Protein AF-W6N5J7-F1 (afdb_monomer)

Radius of gyration: 13.65 Å; Cα contacts (8 Å, |Δi|>4): 31; chains: 1; bounding box: 32×17×38 Å

Secondary structure (DSSP, 8-state):
---HHHHHHHHHHHHHHHHHHHHHHS-TTSHHHHHHHHHHHHHHHHHHHHHHHHHTT-

Mean predicted aligned error: 3.98 Å

Foldseek 3Di:
DDDLVRLVVVLVVLVVVLVVCCVVVVDCPPPVNVVSVVVSVVSVVVSVVVVVVVVVVD

Structure (mmCIF, N/CA/C/O backbone):
data_AF-W6N5J7-F1
#
_entry.id   AF-W6N5J7-F1
#
loop_
_atom_site.group_PDB
_atom_site.id
_atom_site.type_symbol
_atom_site.label_atom_id
_atom_site.label_alt_id
_atom_site.label_comp_id
_atom_site.label_asym_id
_atom_site.label_entity_id
_atom_site.label_seq_id
_atom_site.pdbx_PDB_ins_code
_atom_site.Cartn_x
_atom_site.Cartn_y
_atom_site.Cartn_z
_atom_site.occ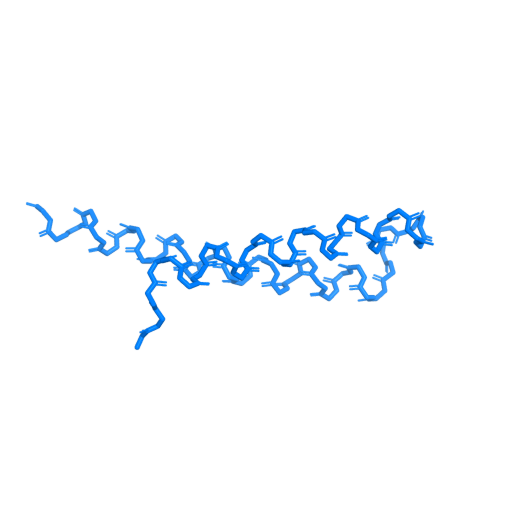upancy
_atom_site.B_iso_or_equiv
_atom_site.auth_seq_id
_atom_site.auth_comp_id
_atom_site.auth_asym_id
_atom_site.auth_atom_id
_atom_site.pdbx_PDB_model_n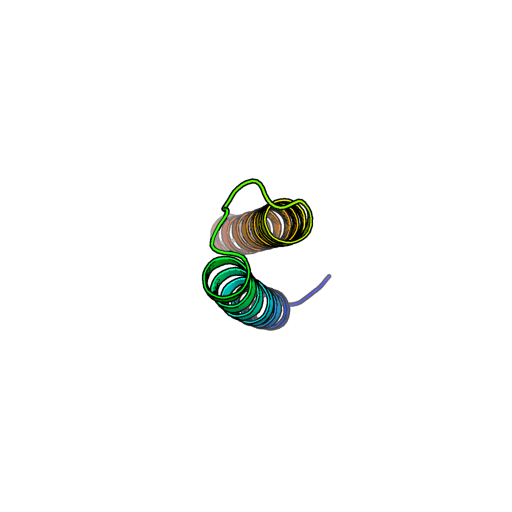um
ATOM 1 N N . MET A 1 1 ? -18.253 0.184 6.759 1.00 61.94 1 MET A N 1
ATOM 2 C CA . MET A 1 1 ? -16.882 0.637 7.076 1.00 61.94 1 MET A CA 1
ATOM 3 C C . MET A 1 1 ? -16.019 -0.599 7.136 1.00 61.94 1 MET A C 1
ATOM 5 O O . MET A 1 1 ? -16.495 -1.576 7.702 1.00 61.94 1 MET A O 1
ATOM 9 N N . LYS A 1 2 ? -14.826 -0.574 6.532 1.00 76.19 2 LYS A N 1
ATOM 10 C CA . LYS A 1 2 ? -13.854 -1.649 6.741 1.00 76.19 2 LYS A CA 1
ATOM 11 C C . LYS A 1 2 ? -13.429 -1.665 8.209 1.00 76.19 2 LYS A C 1
ATOM 13 O O . LYS A 1 2 ? -13.336 -0.603 8.830 1.00 76.19 2 LYS A O 1
ATOM 18 N N . GLY A 1 3 ? -13.216 -2.852 8.763 1.00 87.75 3 GLY A N 1
ATOM 19 C CA . GLY A 1 3 ? -12.662 -3.003 10.109 1.00 87.75 3 GLY A CA 1
ATOM 20 C C . GLY A 1 3 ? -11.178 -2.621 10.150 1.00 87.75 3 GLY A C 1
ATOM 21 O O . GLY A 1 3 ? -10.497 -2.667 9.127 1.00 87.75 3 GLY A O 1
ATOM 22 N N . ILE A 1 4 ? -10.651 -2.282 11.332 1.00 92.56 4 ILE A N 1
ATOM 23 C CA . ILE A 1 4 ? -9.215 -1.981 11.511 1.00 92.56 4 ILE A CA 1
ATOM 24 C C . ILE A 1 4 ? -8.335 -3.133 10.997 1.00 92.56 4 ILE A C 1
ATOM 26 O O . ILE A 1 4 ? -7.337 -2.889 10.321 1.00 92.56 4 ILE A O 1
ATOM 30 N N . GLU A 1 5 ? -8.730 -4.380 11.260 1.00 93.00 5 GLU A N 1
ATOM 31 C CA . GLU A 1 5 ? -8.015 -5.577 10.800 1.00 93.00 5 GLU A CA 1
ATOM 32 C C . GLU A 1 5 ? -7.973 -5.690 9.269 1.00 93.00 5 GLU A C 1
ATOM 34 O O . GLU A 1 5 ? -6.935 -6.017 8.697 1.00 93.00 5 GLU A O 1
ATOM 39 N N . GLU A 1 6 ? -9.071 -5.360 8.586 1.00 94.81 6 GLU A N 1
ATOM 40 C CA . GLU A 1 6 ? -9.136 -5.388 7.120 1.00 94.81 6 GLU A CA 1
ATOM 41 C C . GLU A 1 6 ? -8.197 -4.348 6.500 1.00 94.81 6 GLU A C 1
ATOM 43 O O . GLU A 1 6 ? -7.499 -4.635 5.527 1.00 94.81 6 GLU A O 1
ATOM 48 N N . VAL A 1 7 ? -8.136 -3.153 7.095 1.00 96.06 7 VAL A N 1
ATOM 49 C CA . VAL A 1 7 ? -7.231 -2.084 6.654 1.00 96.06 7 VAL A CA 1
ATOM 50 C C . VAL A 1 7 ? -5.768 -2.466 6.901 1.00 96.06 7 VAL A C 1
ATOM 52 O O . VAL A 1 7 ? -4.919 -2.217 6.046 1.00 96.06 7 VAL A O 1
ATOM 55 N N . LEU A 1 8 ? -5.456 -3.128 8.021 1.00 96.31 8 LEU A N 1
ATOM 56 C CA . LEU A 1 8 ? -4.110 -3.642 8.298 1.00 96.31 8 LEU A CA 1
ATOM 57 C C . LEU A 1 8 ? -3.670 -4.704 7.281 1.00 96.31 8 LEU A C 1
ATOM 59 O O . LEU A 1 8 ? -2.541 -4.652 6.790 1.00 96.31 8 LEU A O 1
ATOM 63 N N . LEU A 1 9 ? -4.556 -5.634 6.916 1.00 97.50 9 LEU A N 1
ATOM 64 C CA . LEU A 1 9 ? -4.271 -6.635 5.883 1.00 97.50 9 LEU A CA 1
ATOM 65 C C . LEU A 1 9 ? -3.989 -5.987 4.520 1.00 97.50 9 LEU A C 1
ATOM 67 O O . LEU A 1 9 ? -3.093 -6.418 3.791 1.00 97.50 9 LEU A O 1
ATOM 71 N N . GLU A 1 10 ? -4.728 -4.935 4.175 1.00 97.81 10 GLU A N 1
ATOM 72 C CA . GLU A 1 10 ? -4.529 -4.193 2.931 1.00 97.81 10 GLU A CA 1
ATOM 73 C C . GLU A 1 10 ? -3.202 -3.420 2.917 1.00 97.81 10 GLU A C 1
ATOM 75 O O . GLU A 1 10 ? -2.486 -3.466 1.913 1.00 97.81 10 GLU A O 1
ATOM 80 N N . ILE A 1 11 ? -2.820 -2.800 4.042 1.00 98.38 11 ILE A N 1
ATOM 81 C CA . ILE A 1 11 ? -1.501 -2.170 4.225 1.00 98.38 11 ILE A CA 1
ATOM 82 C C . ILE A 1 11 ? -0.389 -3.186 3.967 1.00 98.38 11 ILE A C 1
ATOM 84 O O . ILE A 1 11 ? 0.534 -2.909 3.201 1.00 98.38 11 ILE A O 1
ATOM 88 N N . GLU A 1 12 ? -0.478 -4.372 4.566 1.00 98.50 12 GLU A N 1
ATOM 89 C CA . GLU A 1 12 ? 0.557 -5.399 4.436 1.00 98.50 12 GLU A CA 1
ATOM 90 C C . GLU A 1 12 ? 0.691 -5.941 3.012 1.00 98.50 12 GLU A C 1
ATOM 92 O O . GLU A 1 12 ? 1.804 -6.131 2.501 1.00 98.50 12 GLU A O 1
ATOM 97 N N . LYS A 1 13 ? -0.441 -6.120 2.328 1.00 98.50 13 LYS A N 1
ATOM 98 C CA . LYS A 1 13 ? -0.468 -6.521 0.922 1.00 98.50 13 LYS A CA 1
ATOM 99 C C . LYS A 1 13 ? 0.199 -5.473 0.027 1.00 98.50 13 LYS A C 1
ATOM 101 O O . LYS A 1 13 ? 1.091 -5.820 -0.748 1.00 98.50 13 LYS A O 1
ATOM 106 N N . LEU A 1 14 ? -0.193 -4.204 0.159 1.00 98.56 14 LEU A N 1
ATOM 107 C CA . LEU A 1 14 ? 0.349 -3.102 -0.643 1.00 98.56 14 LEU A CA 1
ATOM 108 C C . LEU A 1 14 ? 1.830 -2.851 -0.340 1.00 98.56 14 LEU A C 1
ATOM 110 O O . LEU A 1 14 ? 2.613 -2.614 -1.257 1.00 98.56 14 LEU A O 1
ATOM 114 N N . ARG A 1 15 ? 2.248 -2.980 0.924 1.00 98.50 15 ARG A N 1
ATOM 115 C CA . ARG A 1 15 ? 3.655 -2.897 1.335 1.00 98.50 15 ARG A CA 1
ATOM 116 C C . ARG A 1 15 ? 4.499 -3.967 0.646 1.00 98.50 15 ARG A C 1
ATOM 118 O O . ARG A 1 15 ? 5.538 -3.657 0.065 1.00 98.50 15 ARG A O 1
ATOM 125 N N . SER A 1 16 ? 4.040 -5.216 0.682 1.00 98.50 16 SER A N 1
ATOM 126 C CA . SER A 1 16 ? 4.733 -6.344 0.051 1.00 98.50 16 SER A CA 1
ATOM 127 C C . SER A 1 16 ? 4.829 -6.175 -1.467 1.00 98.50 16 SER A C 1
ATOM 129 O O . SER A 1 16 ? 5.874 -6.426 -2.069 1.00 98.50 16 SER A O 1
ATOM 131 N N . GLU A 1 17 ? 3.754 -5.699 -2.093 1.00 98.25 17 GLU A N 1
ATOM 132 C CA . GLU A 1 17 ? 3.725 -5.402 -3.521 1.00 98.25 17 GLU A CA 1
ATOM 133 C C . GLU A 1 17 ? 4.668 -4.255 -3.903 1.00 98.25 17 GLU A C 1
ATOM 135 O O . GLU A 1 17 ? 5.404 -4.376 -4.886 1.00 98.25 17 GLU A O 1
ATOM 140 N N . LEU A 1 18 ? 4.714 -3.187 -3.105 1.00 98.06 18 LEU A N 1
ATOM 141 C CA . LEU A 1 18 ? 5.615 -2.060 -3.322 1.00 98.06 18 LEU A CA 1
ATOM 142 C C . LEU A 1 18 ? 7.079 -2.510 -3.281 1.00 98.06 18 LEU A C 1
ATOM 144 O O . LEU A 1 18 ? 7.834 -2.204 -4.203 1.00 98.06 18 LEU A O 1
ATOM 148 N N . TYR A 1 19 ? 7.475 -3.295 -2.273 1.00 97.75 19 TYR A N 1
ATOM 149 C CA . TYR A 1 19 ? 8.832 -3.849 -2.195 1.00 97.75 19 TYR A CA 1
ATOM 150 C C . TYR A 1 19 ? 9.167 -4.727 -3.402 1.00 97.75 19 TYR A C 1
ATOM 152 O O . TYR A 1 19 ? 10.253 -4.607 -3.971 1.00 97.75 19 TYR A O 1
ATOM 160 N N . ARG A 1 20 ? 8.228 -5.577 -3.837 1.00 98.00 20 ARG A N 1
ATOM 161 C CA . ARG A 1 20 ? 8.403 -6.401 -5.039 1.00 98.00 20 ARG A 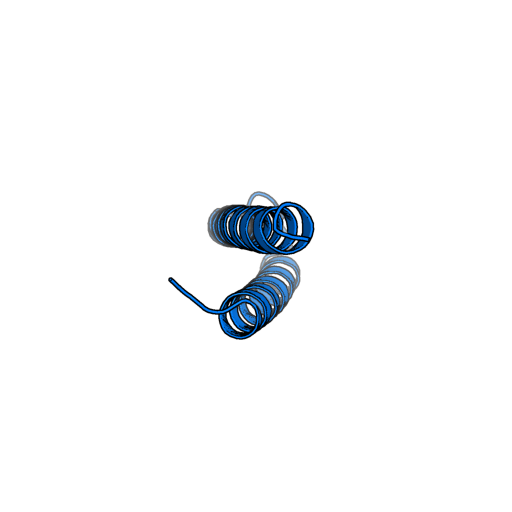CA 1
ATOM 162 C C . ARG A 1 20 ? 8.638 -5.538 -6.281 1.00 98.00 20 ARG A C 1
ATOM 164 O O . ARG A 1 20 ? 9.538 -5.841 -7.060 1.00 98.00 20 ARG A O 1
ATOM 171 N N . LEU A 1 21 ? 7.854 -4.475 -6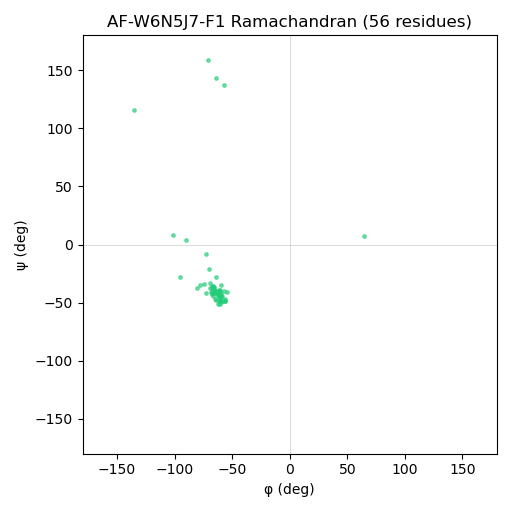.470 1.00 97.62 21 LEU A N 1
ATOM 172 C CA . LEU A 1 21 ? 7.986 -3.579 -7.621 1.00 97.62 21 LEU A CA 1
AT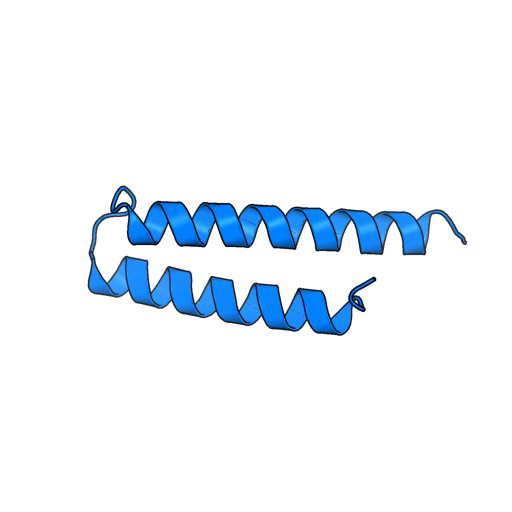OM 173 C C . LEU A 1 21 ? 9.292 -2.781 -7.581 1.00 97.62 21 LEU A C 1
ATOM 175 O O . LEU A 1 21 ? 9.972 -2.706 -8.599 1.00 97.62 21 LEU A O 1
ATOM 179 N N . ILE A 1 22 ? 9.686 -2.256 -6.419 1.00 96.81 22 ILE A N 1
ATOM 180 C CA . ILE A 1 22 ? 10.962 -1.545 -6.245 1.00 96.81 22 ILE A CA 1
ATOM 181 C C . ILE A 1 22 ? 12.134 -2.455 -6.630 1.00 96.81 22 ILE A C 1
ATOM 183 O O . ILE A 1 22 ? 12.975 -2.064 -7.441 1.00 96.81 22 ILE A O 1
ATOM 187 N N . ASN A 1 23 ? 12.145 -3.687 -6.115 1.00 96.75 23 ASN A N 1
ATOM 188 C CA . ASN A 1 23 ? 13.199 -4.661 -6.399 1.00 96.75 23 ASN A CA 1
ATOM 189 C C . ASN A 1 23 ? 13.199 -5.115 -7.866 1.00 96.75 23 ASN A C 1
ATOM 191 O O . ASN A 1 23 ? 14.260 -5.343 -8.437 1.00 96.75 23 ASN A O 1
ATOM 195 N N . SER A 1 24 ? 12.022 -5.241 -8.488 1.00 96.81 24 SER A N 1
ATOM 196 C CA . SER A 1 24 ? 11.903 -5.687 -9.879 1.00 96.81 24 SER A CA 1
ATOM 197 C C . SER A 1 24 ? 12.225 -4.597 -10.899 1.00 96.81 24 SER A C 1
ATOM 199 O O . SER A 1 24 ? 12.708 -4.920 -11.982 1.00 96.81 24 SER A O 1
ATOM 201 N N . LYS A 1 25 ? 11.890 -3.336 -10.616 1.00 92.50 25 LYS A N 1
ATOM 202 C CA . LYS A 1 25 ? 12.007 -2.233 -11.581 1.00 92.50 25 LYS A CA 1
ATOM 203 C C . LYS A 1 25 ? 13.320 -1.469 -11.429 1.00 92.50 25 LYS A C 1
ATOM 205 O O . LYS A 1 25 ? 13.769 -0.859 -12.393 1.00 92.50 25 LYS A O 1
ATOM 210 N N . GLY A 1 26 ? 13.909 -1.445 -10.229 1.00 87.88 26 GLY A N 1
ATOM 211 C CA . GLY A 1 26 ? 15.142 -0.702 -9.939 1.00 87.88 26 GLY A CA 1
ATOM 212 C C . GLY A 1 26 ? 15.012 0.823 -10.067 1.00 87.88 26 GLY A C 1
ATOM 213 O O . GLY A 1 26 ? 16.008 1.535 -9.980 1.00 87.88 26 GLY A O 1
ATOM 214 N N . ASN A 1 27 ? 13.795 1.334 -10.275 1.00 90.50 27 ASN A N 1
ATOM 215 C CA . ASN A 1 27 ? 13.493 2.748 -10.448 1.00 90.50 27 ASN A CA 1
ATOM 216 C C . ASN A 1 27 ? 12.261 3.117 -9.616 1.00 90.50 27 ASN A C 1
ATOM 218 O O . ASN A 1 27 ? 11.156 2.649 -9.885 1.00 90.50 27 ASN A O 1
ATOM 222 N N . LEU A 1 28 ? 12.448 3.991 -8.627 1.00 94.56 28 LEU A N 1
ATOM 223 C CA . LEU A 1 28 ? 11.375 4.434 -7.733 1.00 94.56 28 LEU A CA 1
ATOM 224 C C . LEU A 1 28 ? 10.341 5.335 -8.421 1.00 94.56 28 LEU A C 1
ATOM 226 O O . LEU A 1 28 ? 9.223 5.461 -7.933 1.00 94.56 28 LEU A O 1
ATOM 230 N N . MET A 1 29 ? 10.705 5.955 -9.547 1.00 96.31 29 MET A N 1
ATOM 231 C CA . MET A 1 29 ? 9.804 6.793 -10.343 1.00 96.31 29 MET A CA 1
ATOM 232 C C . MET A 1 29 ? 9.044 6.002 -11.413 1.00 96.31 29 MET A C 1
ATOM 234 O O . MET A 1 29 ? 8.318 6.595 -12.213 1.00 96.31 29 MET A O 1
ATOM 238 N N . ASP A 1 30 ? 9.207 4.676 -11.458 1.00 97.88 30 ASP A N 1
ATOM 239 C CA . ASP A 1 30 ? 8.378 3.831 -12.310 1.00 97.88 30 ASP A CA 1
ATOM 240 C C . ASP A 1 30 ? 6.895 4.032 -11.960 1.00 97.88 30 ASP A C 1
ATOM 242 O O . ASP A 1 30 ? 6.517 4.131 -10.790 1.00 97.88 30 ASP A O 1
ATOM 246 N N . LYS A 1 31 ? 6.044 4.117 -12.987 1.00 97.50 31 LYS A N 1
ATOM 247 C CA . LYS A 1 31 ? 4.624 4.452 -12.813 1.00 97.50 31 LYS A CA 1
ATOM 248 C C . LYS A 1 31 ? 3.899 3.451 -11.914 1.00 97.50 31 LYS A C 1
ATOM 250 O O . LYS A 1 31 ? 3.025 3.867 -11.157 1.00 97.50 31 LYS A O 1
ATOM 255 N N . ASP A 1 32 ? 4.272 2.173 -11.966 1.00 97.56 32 ASP A N 1
ATOM 256 C CA . ASP A 1 32 ? 3.652 1.132 -11.146 1.00 97.56 32 ASP A CA 1
ATOM 257 C C . ASP A 1 32 ? 4.083 1.277 -9.681 1.00 97.56 32 ASP A C 1
ATOM 259 O O . ASP A 1 32 ? 3.251 1.198 -8.778 1.00 97.56 32 ASP A O 1
ATOM 263 N N . VAL A 1 33 ? 5.367 1.573 -9.444 1.00 98.00 33 VAL A N 1
ATOM 264 C CA . VAL A 1 33 ? 5.910 1.840 -8.100 1.00 98.00 33 VAL A CA 1
ATOM 265 C C . VAL A 1 33 ? 5.227 3.059 -7.479 1.00 98.00 33 VAL A C 1
ATOM 267 O O . VAL A 1 33 ? 4.747 2.994 -6.346 1.00 98.00 33 VAL A O 1
ATOM 270 N N . VAL A 1 34 ? 5.129 4.160 -8.231 1.00 98.25 34 VAL A N 1
ATOM 271 C CA . VAL A 1 34 ? 4.468 5.390 -7.772 1.00 98.25 34 VAL A CA 1
ATOM 272 C C . VAL A 1 34 ? 2.992 5.135 -7.477 1.00 98.25 34 VAL A C 1
ATOM 274 O O . VAL A 1 34 ? 2.494 5.577 -6.442 1.00 98.25 34 VAL A O 1
ATOM 277 N N . LYS A 1 35 ? 2.294 4.396 -8.345 1.00 98.38 35 LYS A N 1
ATOM 278 C CA . LYS A 1 35 ? 0.877 4.074 -8.158 1.00 98.38 3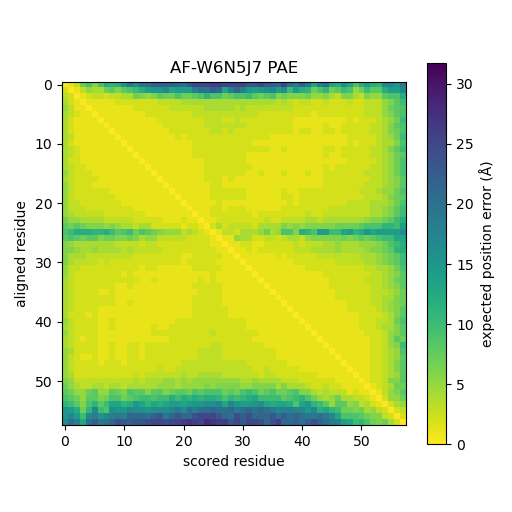5 LYS A CA 1
ATOM 279 C C . LYS A 1 35 ? 0.641 3.284 -6.869 1.00 98.38 35 LYS A C 1
ATOM 281 O O . LYS A 1 35 ? -0.184 3.702 -6.060 1.00 98.38 35 LYS A O 1
ATOM 286 N N . VAL A 1 36 ? 1.386 2.200 -6.647 1.00 98.38 36 VAL A N 1
ATOM 287 C CA . VAL A 1 36 ? 1.234 1.371 -5.437 1.00 98.38 36 VAL A CA 1
ATOM 288 C C . VAL A 1 36 ? 1.626 2.149 -4.178 1.00 98.38 36 VAL A C 1
ATOM 290 O O . VAL A 1 36 ? 0.959 2.030 -3.155 1.00 98.38 36 VAL A O 1
ATOM 293 N N . SER A 1 37 ? 2.646 3.008 -4.252 1.00 98.31 37 SER A N 1
ATOM 294 C CA . SER A 1 37 ? 3.025 3.897 -3.145 1.00 98.31 37 SER A CA 1
ATOM 295 C C . SER A 1 37 ? 1.893 4.859 -2.758 1.00 98.31 37 SER A C 1
ATOM 297 O O . SER A 1 37 ? 1.562 4.998 -1.581 1.00 98.31 37 SER A O 1
ATOM 299 N N . GLN A 1 38 ? 1.231 5.471 -3.745 1.00 98.44 38 GLN A N 1
ATOM 300 C CA . GLN A 1 38 ? 0.084 6.354 -3.504 1.00 98.44 38 GLN A CA 1
ATOM 301 C C . GLN A 1 38 ? -1.137 5.604 -2.961 1.00 98.44 38 GLN A C 1
ATOM 303 O O . GLN A 1 38 ? -1.883 6.147 -2.148 1.00 98.44 38 GLN A O 1
ATOM 308 N N . GLU A 1 39 ? -1.372 4.372 -3.411 1.00 98.31 39 GLU A N 1
ATOM 309 C CA . GLU A 1 39 ? -2.439 3.525 -2.873 1.00 98.31 39 GLU A CA 1
ATOM 310 C C . GLU A 1 39 ? -2.158 3.142 -1.416 1.00 98.31 39 GLU A C 1
ATOM 312 O O . GLU A 1 39 ? -3.040 3.301 -0.572 1.00 98.31 39 GLU A O 1
ATOM 317 N N . LEU A 1 40 ? -0.921 2.757 -1.092 1.00 98.56 40 LEU A N 1
ATOM 318 C CA . LEU A 1 40 ? -0.496 2.484 0.280 1.00 98.56 40 LEU A CA 1
ATOM 319 C C . LEU A 1 40 ? -0.687 3.707 1.191 1.00 98.56 40 LEU A C 1
ATOM 321 O O . LEU A 1 40 ? -1.226 3.569 2.288 1.00 98.56 40 LEU A O 1
ATOM 325 N N . ASP A 1 41 ? -0.315 4.906 0.735 1.00 98.56 41 ASP A N 1
ATOM 326 C CA . ASP A 1 41 ? -0.505 6.144 1.504 1.00 98.56 41 ASP A CA 1
ATOM 327 C C . ASP A 1 41 ? -1.987 6.426 1.810 1.00 98.56 41 ASP A C 1
ATOM 329 O O . ASP A 1 41 ? -2.347 6.784 2.935 1.00 98.56 41 ASP A O 1
ATOM 333 N N . ARG A 1 42 ? -2.888 6.193 0.846 1.00 98.12 42 ARG A N 1
ATOM 334 C CA . ARG A 1 42 ? -4.337 6.343 1.068 1.00 98.12 42 ARG A CA 1
ATOM 335 C C . ARG A 1 42 ? -4.845 5.413 2.167 1.00 98.12 42 ARG A C 1
ATOM 337 O O . ARG A 1 42 ? -5.566 5.875 3.051 1.00 98.12 42 ARG A O 1
ATOM 344 N N . VAL A 1 43 ? -4.450 4.141 2.136 1.00 97.75 43 VAL A N 1
ATOM 345 C CA . VAL A 1 43 ? -4.888 3.139 3.121 1.00 97.75 43 VAL A CA 1
ATOM 346 C C . VAL A 1 43 ? -4.278 3.420 4.501 1.00 97.75 43 VAL A C 1
ATOM 348 O O . VAL A 1 43 ? -4.969 3.336 5.514 1.00 97.75 43 VAL A O 1
ATOM 351 N N . LEU A 1 44 ? -3.020 3.869 4.568 1.00 98.12 44 LEU A N 1
ATOM 352 C CA . LEU A 1 44 ? -2.403 4.330 5.8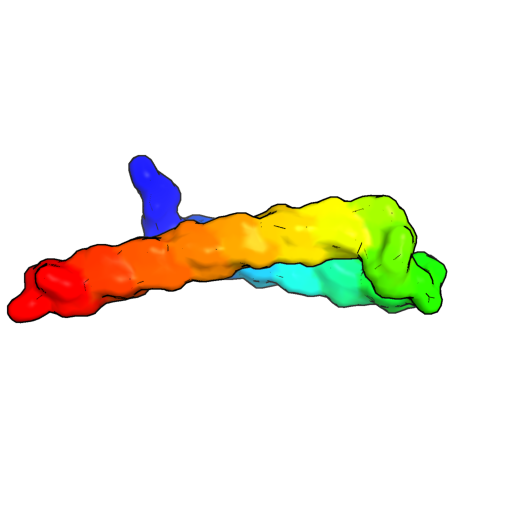19 1.00 98.12 44 LEU A CA 1
ATOM 353 C C . LEU A 1 44 ? -3.157 5.520 6.428 1.00 98.12 44 LEU A C 1
ATOM 355 O O . LEU A 1 44 ? -3.341 5.588 7.645 1.00 98.12 44 LEU A O 1
ATOM 359 N N . ASN A 1 45 ? -3.626 6.449 5.596 1.00 97.06 45 ASN A N 1
ATOM 360 C CA . ASN A 1 45 ? -4.446 7.570 6.047 1.00 97.06 45 ASN A CA 1
ATOM 361 C C . ASN A 1 45 ? -5.842 7.127 6.520 1.00 97.06 45 ASN A C 1
ATOM 363 O O . ASN A 1 45 ? -6.376 7.717 7.461 1.00 97.06 45 ASN A O 1
ATOM 367 N N . GLU A 1 46 ? -6.431 6.090 5.920 1.00 95.19 46 GLU A N 1
ATOM 368 C CA . GLU A 1 46 ? -7.668 5.468 6.412 1.00 95.19 46 GLU A CA 1
ATOM 369 C C . GLU A 1 46 ? -7.458 4.827 7.789 1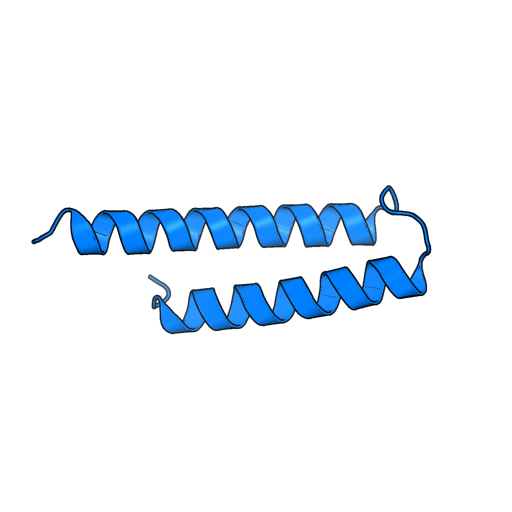.00 95.19 46 GLU A C 1
ATOM 371 O O . GLU A 1 46 ? -8.200 5.134 8.723 1.00 95.19 46 GLU A O 1
ATOM 376 N N . TYR A 1 47 ? -6.387 4.047 7.958 1.00 95.62 47 TYR A N 1
ATOM 377 C CA . TYR A 1 47 ? -6.012 3.464 9.247 1.00 95.62 47 TYR A CA 1
ATOM 378 C C . TYR A 1 47 ? -5.837 4.533 10.331 1.00 95.62 47 TYR A C 1
ATOM 380 O O . TYR A 1 47 ? -6.409 4.422 11.415 1.00 95.62 47 TYR A O 1
ATOM 388 N N . ARG A 1 48 ? -5.116 5.622 10.029 1.00 94.69 48 ARG A N 1
ATOM 389 C CA . ARG A 1 48 ? -4.938 6.746 10.967 1.00 94.69 48 ARG A CA 1
ATOM 390 C C . ARG A 1 48 ? -6.269 7.345 11.419 1.00 94.69 48 ARG A C 1
ATOM 392 O O . ARG A 1 48 ? -6.406 7.677 12.592 1.00 94.69 48 ARG A O 1
ATOM 399 N N . LYS A 1 49 ? -7.250 7.476 10.518 1.00 93.38 49 LYS A N 1
ATOM 400 C CA . LYS A 1 49 ? -8.594 7.969 10.864 1.00 93.38 49 LYS A CA 1
ATOM 401 C C . LYS A 1 49 ? -9.347 6.983 11.755 1.00 93.38 49 LYS A C 1
ATOM 403 O O . LYS A 1 49 ? -9.974 7.418 12.713 1.00 93.38 49 LYS A O 1
ATOM 408 N N . LEU A 1 50 ? -9.268 5.682 11.469 1.00 91.75 50 LEU A N 1
ATOM 409 C CA . LEU A 1 50 ? -9.906 4.647 12.288 1.00 91.75 50 LEU A CA 1
ATOM 410 C C . LEU A 1 50 ? -9.336 4.612 13.710 1.00 91.75 50 LEU A C 1
ATOM 412 O O . LEU A 1 50 ? -10.100 4.571 14.671 1.00 91.75 50 LEU A O 1
ATOM 416 N N . ILE A 1 51 ? -8.011 4.698 13.847 1.00 92.00 51 ILE A N 1
ATOM 417 C CA . ILE A 1 51 ? -7.345 4.756 15.153 1.00 92.00 51 ILE A CA 1
ATOM 418 C C . ILE A 1 51 ? -7.719 6.033 15.899 1.00 92.00 51 ILE A C 1
ATOM 420 O O . ILE A 1 51 ? -8.107 5.958 17.059 1.00 92.00 51 ILE A O 1
ATOM 424 N N . LYS A 1 52 ? -7.673 7.192 15.231 1.00 91.00 52 LYS A N 1
ATOM 425 C CA . LYS A 1 52 ? -8.079 8.459 15.845 1.00 91.00 52 LYS A CA 1
ATOM 426 C C . LYS A 1 52 ? -9.513 8.390 16.374 1.00 91.00 52 LYS A C 1
ATOM 428 O O . LYS A 1 52 ? -9.745 8.704 17.530 1.00 91.00 52 LYS A O 1
ATOM 433 N N . ASN A 1 53 ? -10.447 7.903 15.561 1.00 83.62 53 ASN A N 1
ATOM 434 C CA . ASN A 1 53 ? -11.835 7.746 15.985 1.00 83.62 53 ASN A CA 1
ATOM 435 C C . ASN A 1 53 ? -11.985 6.727 17.122 1.00 83.62 53 ASN A C 1
ATOM 437 O O . ASN A 1 53 ? -12.923 6.835 17.892 1.00 83.62 53 ASN A O 1
ATOM 441 N N . SER A 1 54 ? -11.110 5.730 17.235 1.00 78.38 54 SER A N 1
ATOM 442 C CA . SER A 1 54 ? -11.181 4.764 18.339 1.00 78.38 54 SER A CA 1
ATOM 443 C C . SER A 1 54 ? -10.691 5.369 19.658 1.00 78.38 54 SER A C 1
ATOM 445 O O . SER A 1 54 ? -11.244 5.048 20.698 1.00 78.38 54 SER A O 1
ATOM 447 N N . ILE A 1 55 ? -9.698 6.264 19.603 1.00 75.25 55 ILE A N 1
ATOM 448 C CA . ILE A 1 55 ? -9.124 6.951 20.773 1.00 75.25 55 ILE A CA 1
ATOM 449 C C . ILE A 1 55 ? -9.998 8.134 21.220 1.00 75.25 55 ILE A C 1
ATOM 451 O O . ILE A 1 55 ? -10.150 8.359 22.411 1.00 75.25 55 ILE A O 1
ATOM 455 N N . ASP A 1 56 ? -10.602 8.877 20.286 1.00 68.06 56 ASP A N 1
ATOM 456 C CA . ASP A 1 56 ? -11.459 10.036 20.597 1.00 68.06 56 ASP A CA 1
ATOM 457 C C . ASP A 1 56 ? -12.831 9.633 21.199 1.00 68.06 56 ASP A C 1
ATOM 459 O O . ASP A 1 56 ? -13.602 10.502 21.604 1.00 68.06 56 ASP A O 1
ATOM 463 N N . ASN A 1 57 ? -13.161 8.334 21.220 1.00 57.53 57 ASN A N 1
ATOM 464 C CA . ASN A 1 57 ? -14.402 7.781 21.782 1.00 57.53 57 ASN A CA 1
ATOM 465 C C . ASN A 1 57 ? -14.215 7.144 23.183 1.00 57.53 57 ASN A C 1
ATOM 467 O O . ASN A 1 57 ? -15.159 6.523 23.679 1.00 57.53 57 ASN A O 1
ATOM 471 N N . GLU A 1 58 ? -13.037 7.290 23.803 1.00 48.62 58 GLU A N 1
ATOM 472 C CA . GLU A 1 58 ? -12.760 6.978 25.223 1.00 48.62 58 GLU A CA 1
ATOM 473 C C . GLU A 1 58 ? -12.738 8.253 26.082 1.00 48.62 58 GLU A C 1
ATOM 475 O O . GLU A 1 58 ? -13.236 8.185 27.231 1.00 48.62 58 GLU A O 1
#

pLDDT: mean 92.43, std 10.68, range [48.62, 98.56]

Organism: NCBI:txid1408889

Sequence (58 aa):
MKGIEEVLLEIEKLRSELYRLINSKGNLMDKDVVKVSQELDRVLNEYRKLIKNSIDNE

Nearest PDB structures (foldseek):
  4bpd-ass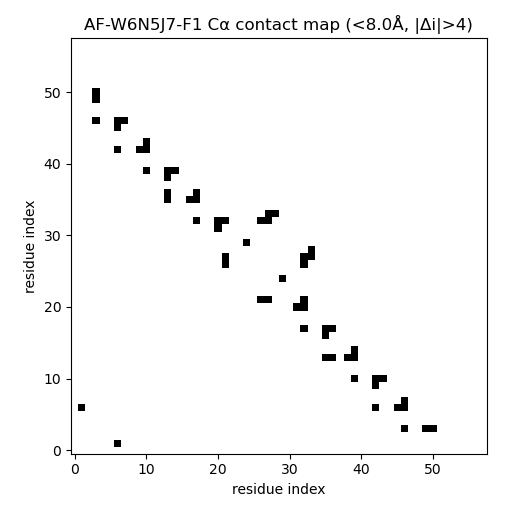embly2_F  TM=4.967E-01  e=8.866E+00  Escherichia coli K-12

Solvent-accessible surface area (backbone atoms only — not comparable to full-atom values): 3286 Å² total; per-residue (Å²): 131,82,51,74,69,57,48,51,54,51,43,53,51,37,52,54,50,35,54,51,39,40,71,72,63,76,40,75,82,37,69,67,36,44,50,40,49,54,52,38,51,52,48,52,51,50,47,52,50,53,52,49,56,60,60,76,73,113

InterPro domains:
  IPR018540 Aspartyl-phosphate phosphatase Spo0E-like [PF09388] (8-49)
  IPR036638 Helix-loop-helix DNA-binding domain superfamily [G3DSA:4.10.280.10] (3-58)
  IPR037208 Aspartyl-phosphate phosphatase Spo0E-like superfamily [SSF140500] (4-55)